Protein AF-A2R6N4-F1 (afdb_monomer_lite)

Sequence (131 aa):
MAYPDFHRIDPELEELDASANHGPVFHDTERSPVYEDHSQGLIYPIVAQDDVAALRRYHANPGARVFWEAYENPSCHPFFVAQANSSCETLQDLLQIYLADYLLTAGTGGHAPHGGFPLLSKYLTAQYFIN

pLDDT: mean 75.4, std 16.71, range [34.19, 93.75]

Organism: Aspergillus niger (strain ATCC MYA-4892 / CBS 513.88 / FGSC A1513) (NCBI:txid425011)

Radius of gyration: 15.6 Å; chains: 1; bounding box: 37×29×39 Å

Secondary structure (DSSP, 8-state):
--SGGGSS--HHHHHHTTTS----SEE-TT--EE---TT-TTHHHHHHTT-HHHHHHHHTSTT--SS-TT-SSGGGSHHHHHHHTT-HHHHHHHHHHHHHHHHHHHHTTS---TTHHHHHHHHHHHGGG--

Structure (mmCIF, N/CA/C/O backbone):
data_AF-A2R6N4-F1
#
_entry.id   AF-A2R6N4-F1
#
loop_
_atom_site.group_PDB
_atom_site.id
_atom_site.type_symbol
_atom_site.label_atom_id
_atom_site.label_alt_id
_atom_site.label_comp_id
_atom_site.label_asym_id
_atom_site.label_entity_id
_atom_site.label_seq_id
_atom_site.pdbx_PDB_ins_code
_atom_site.Cartn_x
_atom_site.Cartn_y
_atom_site.Cartn_z
_atom_site.occupancy
_atom_site.B_iso_or_equiv
_atom_site.auth_seq_id
_atom_site.auth_comp_id
_atom_site.auth_asym_id
_atom_site.auth_atom_id
_atom_site.pdbx_PDB_model_num
ATOM 1 N N . MET A 1 1 ? -16.583 -2.015 7.204 1.00 71.94 1 MET A N 1
ATOM 2 C CA . MET A 1 1 ? -16.107 -1.836 5.819 1.00 71.94 1 MET A CA 1
ATOM 3 C C . MET A 1 1 ? -15.092 -0.701 5.705 1.00 71.94 1 MET A C 1
ATOM 5 O O . MET A 1 1 ? -15.452 0.466 5.844 1.00 71.94 1 MET A O 1
ATOM 9 N N . ALA A 1 2 ? -13.819 -1.059 5.531 1.00 82.75 2 ALA A N 1
ATOM 10 C CA . ALA A 1 2 ? -12.729 -0.124 5.236 1.00 82.75 2 ALA A CA 1
ATOM 11 C C . ALA A 1 2 ? -12.644 0.079 3.716 1.00 82.75 2 ALA A C 1
ATOM 13 O O . ALA A 1 2 ? -12.932 -0.855 2.991 1.00 82.75 2 ALA A O 1
ATOM 14 N N . TYR A 1 3 ? -12.232 1.252 3.229 1.00 88.94 3 TYR A N 1
ATOM 15 C CA . TYR A 1 3 ? -12.123 1.532 1.779 1.00 88.94 3 TYR A CA 1
ATOM 16 C C . TYR A 1 3 ? -13.470 1.442 1.022 1.00 88.94 3 TYR A C 1
ATOM 18 O O . TYR A 1 3 ? -13.578 0.718 0.034 1.00 88.94 3 TYR A O 1
ATOM 26 N N . PRO A 1 4 ? -14.516 2.177 1.453 1.00 87.50 4 PRO A N 1
ATOM 27 C CA . PRO A 1 4 ? -15.870 2.055 0.897 1.00 87.50 4 PRO A CA 1
ATOM 28 C C . PRO A 1 4 ? -15.934 2.232 -0.628 1.00 87.50 4 PRO A C 1
ATOM 30 O O . PRO A 1 4 ? -16.712 1.546 -1.289 1.00 87.50 4 PRO A O 1
ATOM 33 N N . ASP A 1 5 ? -15.086 3.100 -1.179 1.00 88.56 5 ASP A N 1
ATOM 34 C CA . ASP A 1 5 ? -15.039 3.401 -2.612 1.00 88.56 5 ASP A CA 1
ATOM 35 C C . ASP A 1 5 ? -14.380 2.288 -3.448 1.00 88.56 5 ASP A C 1
ATOM 37 O O . ASP A 1 5 ? -14.582 2.222 -4.655 1.00 88.56 5 ASP A O 1
ATOM 41 N N . PHE A 1 6 ? -13.668 1.358 -2.806 1.00 90.69 6 PHE A N 1
ATOM 42 C CA . PHE A 1 6 ? -12.856 0.323 -3.454 1.00 90.69 6 PHE A CA 1
ATOM 43 C C . PHE A 1 6 ? -13.490 -1.071 -3.386 1.00 90.69 6 PHE A C 1
ATOM 45 O O . PHE A 1 6 ? -12.855 -2.074 -3.697 1.00 90.69 6 PHE A O 1
ATOM 52 N N . HIS A 1 7 ? -14.760 -1.176 -2.995 1.00 90.12 7 HIS A N 1
ATOM 53 C CA . HIS A 1 7 ? -15.494 -2.450 -2.996 1.00 90.12 7 HIS A CA 1
ATOM 54 C C . HIS A 1 7 ? -16.255 -2.727 -4.293 1.00 90.12 7 HIS A C 1
ATOM 56 O O . HIS A 1 7 ? -17.051 -3.666 -4.379 1.00 90.12 7 HIS A O 1
ATOM 62 N N . ARG A 1 8 ? -16.021 -1.904 -5.313 1.00 87.44 8 ARG A N 1
ATOM 63 C CA . ARG A 1 8 ? -16.543 -2.072 -6.665 1.00 87.44 8 ARG A CA 1
ATOM 64 C C . ARG A 1 8 ? -15.392 -1.882 -7.640 1.00 87.44 8 ARG A C 1
ATOM 66 O O . ARG A 1 8 ? -14.507 -1.076 -7.381 1.00 87.44 8 ARG A O 1
ATOM 73 N N . ILE A 1 9 ? -15.422 -2.635 -8.734 1.00 85.00 9 ILE A N 1
ATOM 74 C CA . ILE A 1 9 ? -14.479 -2.443 -9.836 1.00 85.00 9 ILE A CA 1
ATOM 75 C C . ILE A 1 9 ? -14.698 -1.035 -10.396 1.00 85.00 9 ILE A C 1
ATOM 77 O O . ILE A 1 9 ? -15.846 -0.606 -10.560 1.00 85.00 9 ILE A O 1
ATOM 81 N N . ASP A 1 10 ? -13.600 -0.330 -10.650 1.00 82.00 10 ASP A N 1
ATOM 82 C CA . ASP A 1 10 ? -13.627 0.954 -11.335 1.00 82.00 10 ASP A CA 1
ATOM 83 C C . ASP A 1 10 ? -14.178 0.760 -12.764 1.00 82.00 10 ASP A C 1
ATOM 85 O O . ASP A 1 10 ? -13.647 -0.069 -13.511 1.00 82.00 10 ASP A O 1
ATOM 89 N N . PRO A 1 11 ? -15.240 1.482 -13.160 1.00 80.38 11 PRO A N 1
ATOM 90 C CA . PRO A 1 11 ? -15.838 1.327 -14.481 1.00 80.38 11 PRO A CA 1
ATOM 91 C C . PRO A 1 11 ? -14.859 1.643 -15.622 1.00 80.38 11 PRO A C 1
ATOM 93 O O . PRO A 1 11 ? -14.962 1.031 -16.680 1.00 80.38 11 PRO A O 1
ATOM 96 N N . GLU A 1 12 ? -13.881 2.532 -15.421 1.00 80.06 12 GLU A N 1
ATOM 97 C CA . GLU A 1 12 ? -12.850 2.807 -16.427 1.00 80.06 12 GLU A CA 1
ATOM 98 C C . GLU A 1 12 ? -11.916 1.605 -16.604 1.00 80.06 12 GLU A C 1
ATOM 100 O O . GLU A 1 12 ? -11.530 1.299 -17.730 1.00 80.06 12 GLU A O 1
ATOM 105 N N . LEU A 1 13 ? -11.607 0.864 -15.531 1.00 73.75 13 LEU A N 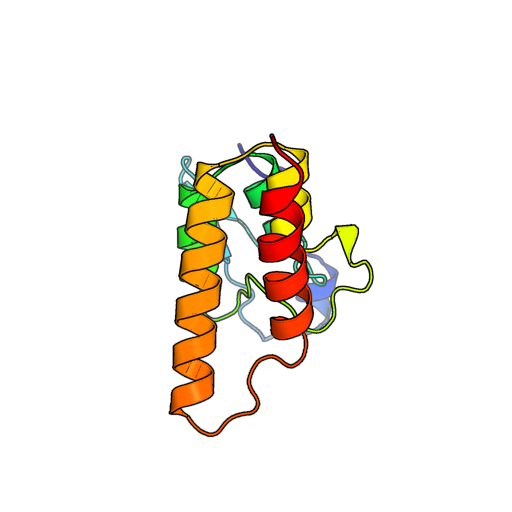1
ATOM 106 C CA . LEU A 1 13 ? -10.876 -0.404 -15.643 1.00 73.75 13 LEU A CA 1
ATOM 107 C C . LEU A 1 13 ? -11.709 -1.471 -16.364 1.00 73.75 13 LEU A C 1
ATOM 109 O O . LEU A 1 13 ? -11.186 -2.158 -17.237 1.00 73.75 13 LEU A O 1
ATOM 113 N N . GLU A 1 14 ? -13.001 -1.576 -16.042 1.00 73.31 14 GLU A N 1
ATOM 114 C CA . GLU A 1 14 ? -13.922 -2.523 -16.687 1.00 73.31 14 GLU A CA 1
ATOM 115 C C . GLU A 1 14 ? -14.071 -2.260 -18.200 1.00 73.31 14 GLU A C 1
ATOM 117 O O . GLU A 1 14 ? -14.169 -3.202 -18.989 1.00 73.31 14 GLU A O 1
ATOM 122 N N . GLU A 1 15 ? -14.039 -0.992 -18.623 1.00 72.19 15 GLU A N 1
ATOM 123 C CA . GLU A 1 15 ? -14.104 -0.590 -20.033 1.00 72.19 15 GLU A CA 1
ATOM 124 C C . GLU A 1 15 ? -12.764 -0.724 -20.776 1.00 72.19 15 GLU A C 1
ATOM 126 O O . GLU A 1 15 ? -12.754 -1.085 -21.958 1.00 72.19 15 GLU A O 1
ATOM 131 N N . LEU A 1 16 ? -11.637 -0.446 -20.108 1.00 68.81 16 LEU A N 1
ATOM 132 C CA . LEU A 1 16 ? -10.299 -0.470 -20.711 1.00 68.81 16 LEU A CA 1
ATOM 133 C C . LEU A 1 16 ? -9.861 -1.876 -21.123 1.00 68.81 16 LEU A C 1
ATOM 135 O O . LEU A 1 16 ? -9.211 -2.029 -22.161 1.00 68.81 16 LEU A O 1
ATOM 139 N N . ASP A 1 17 ? -10.214 -2.896 -20.341 1.00 63.66 17 ASP A N 1
ATOM 140 C CA . ASP A 1 17 ? -9.941 -4.282 -20.702 1.00 63.66 17 ASP A CA 1
ATOM 141 C C . ASP A 1 17 ? -10.989 -5.236 -20.118 1.00 63.66 17 ASP A C 1
ATOM 143 O O . ASP A 1 17 ? -10.733 -6.017 -19.208 1.00 63.66 17 ASP A O 1
ATOM 147 N N . ALA A 1 18 ? -12.177 -5.250 -20.728 1.00 60.50 18 ALA A N 1
ATOM 148 C CA . ALA A 1 18 ? -13.251 -6.190 -20.391 1.00 60.50 18 ALA A CA 1
ATOM 149 C C . ALA A 1 18 ? -12.842 -7.684 -20.476 1.00 60.50 18 ALA A C 1
ATOM 151 O O . ALA A 1 18 ? -13.607 -8.562 -20.070 1.00 60.50 18 ALA A O 1
ATOM 152 N N . SER A 1 19 ? -11.664 -7.995 -21.040 1.00 57.19 19 SER A N 1
ATOM 153 C CA . SER A 1 19 ? -11.084 -9.341 -21.082 1.00 57.19 19 SER A CA 1
ATOM 154 C C . SER A 1 19 ? -10.043 -9.600 -19.987 1.00 57.19 19 SER A C 1
ATOM 156 O O . SER A 1 19 ? -9.795 -10.764 -19.650 1.00 57.19 19 SER A O 1
ATOM 158 N N . ALA A 1 20 ? -9.452 -8.550 -19.407 1.00 62.62 20 ALA A N 1
ATOM 159 C CA . ALA A 1 20 ? -8.567 -8.663 -18.266 1.00 62.62 20 ALA A CA 1
ATOM 160 C C . ALA A 1 20 ? -9.382 -8.986 -17.021 1.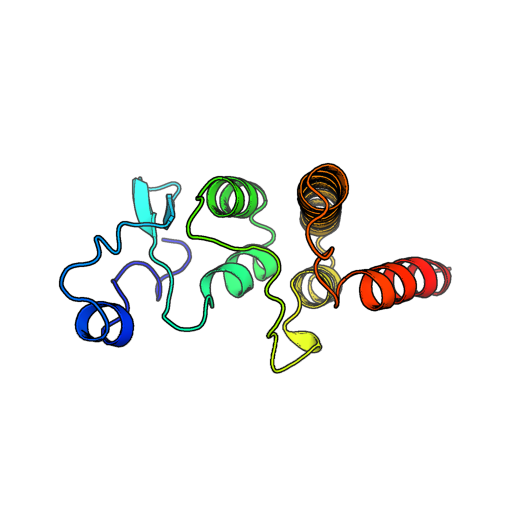00 62.62 20 ALA A C 1
ATOM 162 O O . ALA A 1 20 ? -10.382 -8.364 -16.670 1.00 62.62 20 ALA A O 1
ATOM 163 N N . ASN A 1 21 ? -8.922 -10.007 -16.315 1.00 63.59 21 ASN A N 1
ATOM 164 C CA . ASN A 1 21 ? -9.502 -10.382 -15.046 1.00 63.59 21 ASN A CA 1
ATOM 165 C C . ASN A 1 21 ? -9.045 -9.355 -13.993 1.00 63.59 21 ASN A C 1
ATOM 167 O O . ASN A 1 21 ? -8.023 -9.559 -13.337 1.00 63.59 21 ASN A O 1
ATOM 171 N N . HIS A 1 22 ? -9.782 -8.246 -13.857 1.00 73.44 22 HIS A N 1
ATOM 172 C CA . HIS A 1 22 ? -9.599 -7.209 -12.829 1.00 73.44 22 HIS A CA 1
ATOM 173 C C . HIS A 1 22 ? -10.058 -7.714 -11.453 1.00 73.44 22 HIS A C 1
ATOM 175 O O . HIS A 1 22 ? -10.929 -7.144 -10.796 1.00 73.44 22 HIS A O 1
ATOM 181 N N . GLY A 1 23 ? -9.516 -8.862 -11.041 1.00 83.00 23 GLY A N 1
ATOM 182 C CA . GLY A 1 23 ? -9.804 -9.463 -9.749 1.00 83.00 23 GLY A CA 1
ATOM 183 C C . GLY A 1 23 ? -9.448 -8.519 -8.596 1.00 83.00 23 GLY A C 1
ATOM 184 O O . GLY A 1 23 ? -8.663 -7.584 -8.771 1.00 83.00 23 GLY A O 1
ATOM 185 N N . PRO A 1 24 ? -10.005 -8.760 -7.400 1.00 90.00 24 PRO A N 1
ATOM 186 C CA . PRO A 1 24 ? -9.694 -7.939 -6.241 1.00 90.00 24 PRO A CA 1
ATOM 187 C C . PRO A 1 24 ? -8.198 -7.988 -5.926 1.00 90.00 24 PRO A C 1
ATOM 189 O O . PRO A 1 24 ? -7.560 -9.040 -6.027 1.00 90.00 24 PRO A O 1
ATOM 192 N N . VAL A 1 25 ? -7.655 -6.856 -5.481 1.00 90.69 25 VAL A N 1
ATOM 193 C CA . VAL A 1 25 ? -6.273 -6.758 -5.012 1.00 90.69 25 VAL A CA 1
ATOM 194 C C . VAL A 1 25 ? -6.087 -7.635 -3.777 1.00 90.69 25 VAL A C 1
ATOM 196 O O . VAL A 1 25 ? -5.141 -8.421 -3.696 1.00 90.69 25 VAL A O 1
ATOM 199 N N . PHE A 1 26 ? -7.022 -7.539 -2.832 1.00 93.75 26 PHE A N 1
ATOM 200 C CA . PHE A 1 26 ? -7.102 -8.389 -1.649 1.00 93.75 26 PHE A CA 1
ATOM 201 C C . PHE A 1 26 ? -8.543 -8.448 -1.123 1.00 93.75 26 PHE A C 1
ATOM 203 O O . PHE A 1 26 ? -9.450 -7.831 -1.673 1.00 93.75 26 PHE A O 1
ATOM 210 N N . HIS A 1 27 ? -8.760 -9.218 -0.056 1.00 92.75 27 HIS A N 1
ATOM 211 C CA . HIS A 1 27 ? -10.016 -9.198 0.694 1.00 92.75 27 HIS A CA 1
ATOM 212 C C . HIS A 1 27 ? -9.779 -8.555 2.059 1.00 92.75 27 HIS A C 1
ATOM 214 O O . HIS A 1 27 ? -8.784 -8.880 2.720 1.00 92.75 27 HIS A O 1
ATOM 220 N N . ASP A 1 28 ? -10.672 -7.656 2.468 1.00 88.94 28 ASP A N 1
ATOM 221 C CA . ASP A 1 28 ? -10.587 -6.957 3.750 1.00 88.94 28 ASP A CA 1
ATOM 222 C C . ASP A 1 28 ? -10.822 -7.900 4.953 1.00 88.94 28 ASP A C 1
ATOM 224 O O . ASP A 1 28 ? -10.944 -9.124 4.827 1.00 88.94 28 ASP A O 1
ATOM 228 N N . THR A 1 29 ? -10.874 -7.333 6.159 1.00 86.00 29 THR A N 1
ATOM 229 C CA . THR A 1 29 ? -11.108 -8.088 7.402 1.00 86.00 29 THR A CA 1
ATOM 230 C C . THR A 1 29 ? -12.479 -8.768 7.457 1.00 86.00 29 THR A C 1
ATOM 232 O O . THR A 1 29 ? -12.618 -9.804 8.110 1.00 86.00 29 THR A O 1
ATOM 235 N N . GLU A 1 30 ? -13.469 -8.238 6.740 1.00 88.00 30 GLU A N 1
ATOM 236 C CA . GLU A 1 30 ? -14.816 -8.796 6.592 1.00 88.00 30 GLU A CA 1
ATOM 237 C C . GLU A 1 30 ? -14.890 -9.826 5.447 1.00 88.00 30 GLU A C 1
ATOM 239 O O . GLU A 1 30 ? -15.943 -10.419 5.213 1.00 88.00 30 GLU A O 1
ATOM 244 N N . ARG A 1 31 ? -13.756 -10.113 4.785 1.00 87.12 31 ARG A N 1
ATOM 245 C CA . ARG A 1 31 ? -13.635 -10.941 3.574 1.00 87.12 31 ARG A CA 1
ATOM 246 C C . ARG A 1 31 ? -14.336 -10.338 2.356 1.00 87.12 31 ARG A C 1
ATOM 248 O O . ARG A 1 31 ? -14.622 -11.065 1.404 1.00 87.12 31 ARG A O 1
ATOM 255 N N . SER A 1 32 ? -14.592 -9.037 2.367 1.00 90.12 32 SER A N 1
ATOM 256 C CA . SER A 1 32 ? -15.128 -8.314 1.219 1.00 90.12 32 SER A CA 1
ATOM 257 C C . SER A 1 32 ? -14.008 -8.042 0.211 1.00 90.12 32 SER A C 1
ATOM 259 O O . SER A 1 32 ? -12.899 -7.689 0.623 1.00 90.12 32 SER A O 1
ATOM 261 N N . PRO A 1 33 ? -14.249 -8.212 -1.100 1.00 92.19 33 PRO A N 1
ATOM 262 C CA . PRO A 1 33 ? -13.245 -7.933 -2.121 1.00 92.19 33 PRO A CA 1
ATOM 263 C C . PRO A 1 33 ? -12.929 -6.435 -2.170 1.00 92.19 33 PRO A C 1
ATOM 265 O O . PRO A 1 33 ? -13.847 -5.615 -2.142 1.00 92.19 33 PRO A O 1
ATOM 268 N N . VAL A 1 34 ? -11.644 -6.093 -2.249 1.00 93.44 34 VAL A N 1
ATOM 269 C CA . VAL A 1 34 ? -11.142 -4.724 -2.417 1.00 93.44 34 VAL A CA 1
ATOM 270 C C . VAL A 1 34 ? -10.407 -4.650 -3.750 1.00 93.44 34 VAL A C 1
ATOM 272 O O . VAL A 1 34 ? -9.502 -5.447 -4.005 1.00 93.44 34 VAL A O 1
ATOM 275 N N . TYR A 1 35 ? -10.817 -3.725 -4.603 1.00 91.88 35 TYR A N 1
ATOM 276 C CA . TYR A 1 35 ? -10.321 -3.523 -5.958 1.00 91.88 35 TYR A CA 1
ATOM 277 C C . TYR A 1 35 ? -9.422 -2.298 -6.030 1.00 91.88 35 TYR A C 1
ATOM 279 O O . TYR A 1 35 ? -9.462 -1.433 -5.162 1.00 91.88 35 TYR A O 1
ATOM 287 N N . GLU A 1 36 ? -8.615 -2.250 -7.080 1.00 89.44 36 GLU A N 1
ATOM 288 C CA . GLU A 1 36 ? -7.849 -1.063 -7.428 1.00 89.44 36 GLU A CA 1
ATOM 289 C C . GLU A 1 36 ? -8.684 -0.136 -8.316 1.00 89.44 36 GLU A C 1
ATOM 291 O O . GLU A 1 36 ? -9.598 -0.605 -9.000 1.00 89.44 36 GLU A O 1
ATOM 296 N N . ASP A 1 37 ? -8.347 1.151 -8.326 1.00 85.88 37 ASP A N 1
ATOM 297 C CA . ASP A 1 37 ? -8.854 2.097 -9.321 1.00 85.88 37 ASP A CA 1
ATOM 298 C C . ASP A 1 37 ? -7.881 2.266 -10.505 1.00 85.88 37 ASP A C 1
ATOM 300 O O . ASP A 1 37 ? -6.736 1.806 -10.486 1.00 85.88 37 ASP A O 1
ATOM 304 N N . HIS A 1 38 ? -8.317 2.914 -11.584 1.00 80.06 38 HIS A N 1
ATOM 305 C CA . HIS A 1 38 ? -7.469 3.096 -12.773 1.00 80.06 38 HIS A CA 1
ATOM 306 C C . HIS A 1 38 ? -6.193 3.930 -12.510 1.00 80.06 38 HIS A C 1
ATOM 308 O O . HIS A 1 38 ? -5.253 3.894 -13.307 1.00 80.06 38 HIS A O 1
ATOM 314 N N . SER A 1 39 ? -6.147 4.659 -11.393 1.00 77.31 39 SER A N 1
ATOM 315 C CA . SER A 1 39 ? -5.072 5.556 -10.964 1.00 77.31 39 SER A CA 1
ATOM 316 C C . SER A 1 39 ? -4.217 4.984 -9.816 1.00 77.31 39 SER A C 1
ATOM 318 O O . SER A 1 39 ? -3.381 5.701 -9.261 1.00 77.31 39 SER A O 1
ATOM 320 N N . GLN A 1 40 ? -4.377 3.701 -9.465 1.00 79.94 40 GLN A N 1
ATOM 321 C CA . GLN A 1 40 ? -3.783 3.062 -8.277 1.00 79.94 40 GLN A CA 1
ATOM 322 C C . GLN A 1 40 ? -3.996 3.841 -6.967 1.00 79.94 40 GLN A C 1
ATOM 324 O O . GLN A 1 40 ? -3.082 4.022 -6.155 1.00 79.94 40 GLN A O 1
ATOM 329 N N . GLY A 1 41 ? -5.205 4.355 -6.767 1.00 86.06 41 GLY A N 1
ATOM 330 C CA . GLY A 1 41 ? -5.583 5.181 -5.634 1.00 86.06 41 GLY A CA 1
ATOM 331 C C . GLY A 1 41 ? -5.812 4.420 -4.324 1.00 86.06 41 GLY A C 1
ATOM 332 O O . GLY A 1 41 ? -5.898 5.052 -3.269 1.00 86.06 41 GLY A O 1
ATOM 333 N N . LEU A 1 42 ? -5.859 3.085 -4.317 1.00 90.56 42 LEU A N 1
ATOM 334 C CA . LEU A 1 42 ? -6.111 2.313 -3.094 1.00 90.56 42 LEU A CA 1
ATOM 335 C C . LEU A 1 42 ? -4.978 2.430 -2.058 1.00 90.56 42 LEU A C 1
ATOM 337 O O . LEU A 1 42 ? -5.220 2.367 -0.848 1.00 90.56 42 LEU A O 1
ATOM 341 N N . ILE A 1 43 ? -3.734 2.645 -2.496 1.00 90.69 43 ILE A N 1
ATOM 342 C CA . ILE A 1 43 ? -2.583 2.760 -1.587 1.00 90.69 43 ILE A CA 1
ATOM 343 C C . ILE A 1 43 ? -2.703 3.959 -0.629 1.00 90.69 43 ILE A C 1
ATOM 345 O O . ILE A 1 43 ? -2.251 3.888 0.515 1.00 90.69 43 ILE A O 1
ATOM 349 N N . TYR A 1 44 ? -3.358 5.045 -1.052 1.00 87.81 44 TYR A N 1
ATOM 350 C CA . TYR A 1 44 ? -3.516 6.258 -0.245 1.00 87.81 44 TYR A CA 1
ATOM 351 C C . TYR A 1 44 ? -4.311 6.032 1.038 1.00 87.81 44 TYR A C 1
ATOM 353 O O . TYR A 1 44 ? -3.769 6.293 2.116 1.00 87.81 44 TYR A O 1
ATOM 361 N N . PRO A 1 45 ? -5.573 5.563 0.982 1.00 90.06 45 PRO A N 1
ATOM 362 C CA . PRO A 1 45 ? -6.346 5.334 2.187 1.00 90.06 45 PRO A CA 1
ATOM 363 C C . PRO A 1 45 ? -5.769 4.203 3.044 1.00 90.06 45 PRO A C 1
ATOM 365 O O . PRO A 1 45 ? -5.966 4.254 4.254 1.00 90.06 45 PRO A O 1
ATOM 368 N N . ILE A 1 46 ? -5.054 3.219 2.474 1.00 92.19 46 ILE A N 1
ATOM 369 C CA . ILE A 1 46 ? -4.335 2.190 3.252 1.00 92.19 46 ILE A CA 1
ATOM 370 C C . ILE A 1 46 ? -3.289 2.850 4.152 1.00 92.19 46 ILE A C 1
ATOM 372 O O . ILE A 1 46 ? -3.292 2.647 5.366 1.00 92.19 46 ILE A O 1
ATOM 376 N N . VAL A 1 47 ? -2.428 3.680 3.561 1.00 91.06 47 VAL A N 1
ATOM 377 C CA . VAL A 1 47 ? -1.340 4.359 4.273 1.00 91.06 47 VAL A CA 1
ATOM 378 C C . VAL A 1 47 ? -1.877 5.412 5.244 1.00 91.06 47 VAL A C 1
ATOM 380 O O . VAL A 1 47 ? -1.381 5.524 6.361 1.00 91.06 47 VAL A O 1
ATOM 383 N N . ALA A 1 48 ? -2.904 6.170 4.852 1.00 87.81 48 ALA A N 1
ATOM 384 C CA . ALA A 1 48 ? -3.502 7.201 5.699 1.00 87.81 48 ALA A CA 1
ATOM 385 C C . ALA A 1 48 ? -4.213 6.633 6.941 1.00 87.81 48 ALA A C 1
ATOM 387 O O . ALA A 1 48 ? -4.328 7.331 7.945 1.00 87.81 48 ALA A O 1
ATOM 388 N N . GLN A 1 49 ? -4.685 5.384 6.882 1.00 90.44 49 GLN A N 1
ATOM 389 C CA . GLN A 1 49 ? -5.313 4.690 8.012 1.00 90.44 49 GLN A CA 1
ATOM 390 C C . GLN A 1 49 ? -4.316 3.915 8.888 1.00 90.44 49 GLN A C 1
ATOM 392 O O . GLN A 1 49 ? -4.746 3.284 9.850 1.00 90.44 49 GLN A O 1
ATOM 397 N N . ASP A 1 50 ? -3.015 3.949 8.570 1.00 90.69 50 ASP A N 1
ATOM 398 C CA . ASP A 1 50 ? -1.978 3.137 9.228 1.00 90.69 50 ASP A CA 1
ATOM 399 C C . ASP A 1 50 ? -2.288 1.623 9.187 1.00 90.69 50 ASP A C 1
ATOM 401 O O . ASP A 1 50 ? -1.936 0.867 10.094 1.00 90.69 50 ASP A O 1
ATOM 405 N N . ASP A 1 51 ? -2.981 1.149 8.140 1.00 92.12 51 ASP A N 1
ATOM 406 C CA . ASP A 1 51 ? -3.342 -0.267 8.015 1.00 92.12 51 ASP A CA 1
ATOM 407 C C . ASP A 1 51 ? -2.184 -1.071 7.411 1.00 92.12 51 ASP A C 1
ATOM 409 O O . ASP A 1 51 ? -2.155 -1.430 6.229 1.00 92.12 51 ASP A O 1
ATOM 413 N N . VAL A 1 52 ? -1.209 -1.386 8.264 1.00 91.31 52 VAL A N 1
ATOM 414 C CA . VAL A 1 52 ? -0.025 -2.183 7.911 1.00 91.31 52 VAL A CA 1
ATOM 415 C C . VAL A 1 52 ? -0.410 -3.568 7.374 1.00 91.31 52 VAL A C 1
ATOM 417 O O . VAL A 1 52 ? 0.260 -4.129 6.502 1.00 91.31 52 VAL A O 1
ATOM 420 N N . ALA A 1 53 ? -1.506 -4.147 7.868 1.00 92.00 53 ALA A N 1
ATOM 421 C CA . ALA A 1 53 ? -1.941 -5.464 7.433 1.00 92.00 53 ALA A CA 1
ATOM 422 C C . ALA A 1 53 ? -2.498 -5.418 6.000 1.00 92.00 53 ALA A C 1
ATOM 424 O O . ALA A 1 53 ? -2.229 -6.329 5.211 1.00 92.00 53 ALA A O 1
ATOM 425 N N . ALA A 1 54 ? -3.266 -4.385 5.651 1.00 93.00 54 ALA A N 1
ATOM 426 C CA . ALA A 1 54 ? -3.706 -4.136 4.283 1.00 93.00 54 ALA A CA 1
ATOM 427 C C . ALA A 1 54 ? -2.523 -3.785 3.372 1.00 93.00 54 ALA A C 1
ATOM 429 O O . ALA A 1 54 ? -2.422 -4.363 2.292 1.00 93.00 54 ALA A O 1
ATOM 430 N N . LEU A 1 55 ? -1.570 -2.963 3.831 1.00 93.25 55 LEU A N 1
ATOM 431 C CA . LEU A 1 55 ? -0.363 -2.607 3.073 1.00 93.25 55 LEU A CA 1
ATOM 432 C C . LEU A 1 55 ? 0.440 -3.839 2.635 1.00 93.25 55 LEU A C 1
ATOM 434 O O . LEU A 1 55 ? 0.833 -3.953 1.474 1.00 93.25 55 LEU A O 1
ATOM 438 N N . ARG A 1 56 ? 0.639 -4.806 3.536 1.00 91.56 56 ARG A N 1
ATOM 439 C CA . ARG A 1 56 ? 1.336 -6.062 3.211 1.00 91.56 56 ARG A CA 1
ATOM 440 C C . ARG A 1 56 ? 0.567 -6.927 2.215 1.00 91.56 56 ARG A C 1
ATOM 442 O O . ARG A 1 56 ? 1.173 -7.523 1.330 1.00 91.56 56 ARG A O 1
ATOM 449 N N . ARG A 1 57 ? -0.762 -7.017 2.352 1.00 93.25 57 ARG A N 1
ATOM 450 C CA . ARG A 1 57 ? -1.609 -7.767 1.403 1.00 93.25 57 ARG A CA 1
ATOM 451 C C . ARG A 1 57 ? -1.604 -7.120 0.024 1.00 93.25 57 ARG A C 1
ATOM 453 O O . ARG A 1 57 ? -1.539 -7.832 -0.970 1.00 93.25 57 ARG A O 1
ATOM 460 N N . TYR A 1 58 ? -1.638 -5.794 -0.005 1.00 92.75 58 TYR A N 1
ATOM 461 C CA . TYR A 1 58 ? -1.538 -4.994 -1.210 1.00 92.75 58 TYR A CA 1
ATOM 462 C C . TYR A 1 58 ? -0.200 -5.238 -1.921 1.00 92.75 58 TYR A C 1
ATOM 464 O O . TYR A 1 58 ? -0.199 -5.618 -3.085 1.00 92.75 58 TYR A O 1
ATOM 472 N N . HIS A 1 59 ? 0.934 -5.149 -1.213 1.00 90.56 59 HIS A N 1
ATOM 473 C CA . HIS A 1 59 ? 2.263 -5.431 -1.785 1.00 90.56 59 HIS A CA 1
ATOM 474 C C . HIS A 1 59 ? 2.427 -6.874 -2.285 1.00 90.56 59 HIS A C 1
ATOM 476 O O . HIS A 1 59 ? 3.122 -7.113 -3.267 1.00 90.56 59 HIS A O 1
ATOM 482 N N . ALA A 1 60 ? 1.765 -7.842 -1.646 1.00 90.00 60 ALA A N 1
ATOM 483 C CA . ALA A 1 60 ? 1.800 -9.236 -2.083 1.00 90.00 60 ALA A CA 1
ATOM 484 C C . ALA A 1 60 ? 1.066 -9.485 -3.416 1.00 90.00 60 ALA A C 1
ATOM 486 O O . ALA A 1 60 ? 1.249 -10.548 -4.018 1.00 90.00 60 ALA A O 1
ATOM 487 N N . ASN A 1 61 ? 0.229 -8.550 -3.880 1.00 87.81 61 ASN A N 1
ATOM 488 C CA . ASN A 1 61 ? -0.445 -8.669 -5.164 1.00 87.81 61 ASN A CA 1
ATOM 489 C C . ASN A 1 61 ? 0.493 -8.220 -6.305 1.00 87.81 61 ASN A C 1
ATOM 491 O O . ASN A 1 61 ? 0.915 -7.068 -6.325 1.00 87.81 61 ASN A O 1
ATOM 495 N N . PRO A 1 62 ? 0.787 -9.077 -7.300 1.00 81.62 62 PRO A N 1
ATOM 496 C CA . PRO A 1 62 ? 1.728 -8.750 -8.376 1.00 81.62 62 PRO A CA 1
ATOM 497 C C . PRO A 1 62 ? 1.234 -7.661 -9.344 1.00 81.62 62 PRO A C 1
ATOM 499 O O . PRO A 1 62 ? 2.038 -7.100 -10.087 1.00 81.62 62 PRO A O 1
ATOM 502 N N . GLY A 1 63 ? -0.074 -7.389 -9.378 1.00 79.25 63 GLY A N 1
ATOM 503 C CA . GLY A 1 63 ? -0.669 -6.304 -10.162 1.00 79.25 63 GLY A CA 1
ATOM 504 C C . GLY A 1 63 ? -0.660 -4.956 -9.440 1.00 79.25 63 GLY A C 1
ATOM 505 O O . GLY A 1 63 ? -0.810 -3.921 -10.084 1.00 79.25 63 GLY A O 1
ATOM 506 N N . ALA A 1 64 ? -0.446 -4.962 -8.124 1.00 83.81 64 ALA A N 1
ATOM 507 C CA . ALA A 1 64 ? -0.382 -3.764 -7.309 1.00 83.81 64 ALA A CA 1
ATOM 508 C C . ALA A 1 64 ? 1.064 -3.283 -7.167 1.00 83.81 64 ALA A C 1
ATOM 510 O O . ALA A 1 64 ? 2.012 -4.068 -7.109 1.00 83.81 64 ALA A O 1
ATOM 511 N N . ARG A 1 65 ? 1.248 -1.965 -7.098 1.00 82.94 65 ARG A N 1
ATOM 512 C CA . ARG A 1 65 ? 2.555 -1.355 -6.848 1.00 82.94 65 ARG A CA 1
ATOM 513 C C . ARG A 1 65 ? 2.428 -0.368 -5.707 1.00 82.94 65 ARG A C 1
ATOM 515 O O . ARG A 1 65 ? 1.588 0.522 -5.740 1.00 82.94 65 ARG A O 1
ATOM 522 N N . VAL A 1 66 ? 3.269 -0.534 -4.689 1.00 84.19 66 VAL A N 1
ATOM 523 C CA . VAL A 1 66 ? 3.343 0.417 -3.568 1.00 84.19 66 VAL A CA 1
ATOM 524 C C . VAL A 1 66 ? 4.054 1.691 -4.008 1.00 84.19 66 VAL A C 1
ATOM 526 O O . VAL A 1 66 ? 3.678 2.785 -3.607 1.00 84.19 66 VAL A O 1
ATOM 529 N N . PHE A 1 67 ? 5.070 1.575 -4.863 1.00 81.19 67 PHE A N 1
ATOM 530 C CA . PHE A 1 67 ? 5.790 2.716 -5.414 1.00 81.19 67 PHE A CA 1
ATOM 531 C C . PHE A 1 67 ? 5.587 2.778 -6.924 1.00 81.19 67 PHE A C 1
ATOM 533 O O . PHE A 1 67 ? 6.036 1.894 -7.656 1.00 81.19 67 PHE A O 1
ATOM 540 N N . TRP A 1 68 ? 4.927 3.837 -7.389 1.00 71.19 68 TRP A N 1
ATOM 541 C CA . TRP A 1 68 ? 4.776 4.129 -8.807 1.00 71.19 68 TRP A CA 1
ATOM 542 C C . TRP A 1 68 ? 5.766 5.219 -9.240 1.00 71.19 68 TRP A C 1
ATOM 544 O O . TRP A 1 68 ? 5.944 6.231 -8.571 1.00 71.19 68 TRP A O 1
ATOM 554 N N . GLU A 1 69 ? 6.427 5.027 -10.380 1.00 60.28 69 GLU A N 1
ATOM 555 C CA . GLU A 1 69 ? 7.312 6.017 -11.010 1.00 60.28 69 GLU A CA 1
ATOM 556 C C . GLU A 1 69 ? 6.597 7.316 -11.433 1.00 60.28 69 GLU A C 1
ATOM 55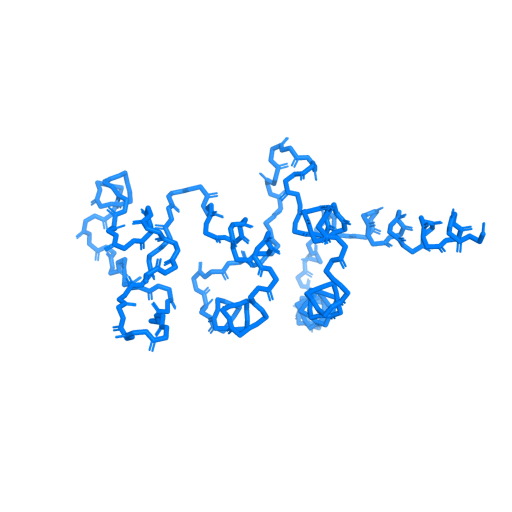8 O O . GLU A 1 69 ? 7.253 8.343 -11.586 1.00 60.28 69 GLU A O 1
ATOM 563 N N . ALA A 1 70 ? 5.270 7.290 -11.602 1.00 57.28 70 ALA A N 1
ATOM 564 C CA . ALA A 1 70 ? 4.480 8.384 -12.169 1.00 57.28 70 ALA A CA 1
ATOM 565 C C . ALA A 1 70 ? 3.569 9.076 -11.144 1.00 57.28 70 ALA A C 1
ATOM 567 O O . ALA A 1 70 ? 2.472 9.505 -11.491 1.00 57.28 70 ALA A O 1
ATOM 568 N N . TYR A 1 71 ? 3.997 9.204 -9.883 1.00 60.75 71 TYR A N 1
ATOM 569 C CA . TYR A 1 71 ? 3.279 10.074 -8.951 1.00 60.75 71 TYR A CA 1
ATOM 570 C C . TYR A 1 71 ? 3.275 11.507 -9.500 1.00 60.75 71 TYR A C 1
ATOM 572 O O . TYR A 1 71 ? 4.280 12.214 -9.405 1.00 60.75 71 TYR A O 1
ATOM 580 N N . GLU A 1 72 ? 2.146 11.938 -10.071 1.00 59.19 72 GLU A N 1
ATOM 581 C CA . GLU A 1 72 ? 1.991 13.288 -10.631 1.00 59.19 72 GLU A CA 1
ATOM 582 C C . GLU A 1 72 ? 2.260 14.366 -9.574 1.00 59.19 72 GLU A C 1
ATOM 584 O O . GLU A 1 72 ? 2.812 15.427 -9.867 1.00 59.19 72 GLU A O 1
ATOM 589 N N . ASN A 1 73 ? 1.919 14.068 -8.319 1.00 68.00 73 ASN A N 1
ATOM 590 C CA . ASN A 1 73 ? 2.157 14.931 -7.179 1.00 68.00 73 ASN A CA 1
ATOM 591 C C . ASN A 1 73 ? 3.088 14.245 -6.160 1.00 68.00 73 ASN A C 1
ATOM 593 O O . ASN A 1 73 ? 2.720 13.224 -5.582 1.00 68.00 73 ASN A O 1
ATOM 597 N N . PRO A 1 74 ? 4.262 14.816 -5.840 1.00 68.00 74 PRO A N 1
ATOM 598 C CA . PRO A 1 74 ? 5.138 14.272 -4.810 1.00 68.00 74 PRO A CA 1
ATOM 599 C C . PRO A 1 74 ? 4.474 14.134 -3.437 1.00 68.00 74 PRO A C 1
ATOM 601 O O . PRO A 1 74 ? 4.813 13.201 -2.723 1.00 68.00 74 PRO A O 1
ATOM 604 N N . SER A 1 75 ? 3.515 14.992 -3.054 1.00 69.62 75 SER A N 1
ATOM 605 C CA . SER A 1 75 ? 2.819 14.865 -1.757 1.00 69.62 75 SER A CA 1
ATOM 606 C C . SER A 1 75 ? 1.955 13.608 -1.655 1.00 69.62 75 SER A C 1
ATOM 608 O O . SER A 1 75 ? 1.544 13.223 -0.566 1.00 69.62 75 SER A O 1
ATOM 610 N N . CYS A 1 76 ? 1.685 12.985 -2.796 1.00 73.50 76 CYS A N 1
ATOM 611 C CA . CYS A 1 76 ? 0.960 11.740 -2.921 1.00 73.50 76 CYS A CA 1
ATOM 612 C C . CYS A 1 76 ? 1.889 10.509 -2.783 1.00 73.50 76 CYS A C 1
ATOM 614 O O . CYS A 1 76 ? 1.445 9.368 -2.777 1.00 73.50 76 CYS A O 1
ATOM 616 N N . HIS A 1 77 ? 3.196 10.696 -2.591 1.00 82.38 77 HIS A N 1
ATOM 617 C CA . HIS A 1 77 ? 4.064 9.555 -2.320 1.00 82.38 77 HIS A CA 1
ATOM 618 C C . HIS A 1 77 ? 3.689 8.891 -0.974 1.00 82.38 77 HIS A C 1
ATOM 620 O O . HIS A 1 77 ? 3.533 9.610 0.020 1.00 82.38 77 HIS A O 1
ATOM 626 N N . PRO A 1 78 ? 3.651 7.546 -0.876 1.00 86.88 78 PRO A N 1
ATOM 627 C CA . PRO A 1 78 ? 3.288 6.832 0.352 1.00 86.88 78 PRO A CA 1
ATOM 628 C C . PRO A 1 78 ? 4.069 7.280 1.591 1.00 86.88 78 PRO A C 1
ATOM 630 O O . PRO A 1 78 ? 3.499 7.455 2.663 1.00 86.88 78 PRO A O 1
ATOM 633 N N . PHE A 1 79 ? 5.369 7.555 1.449 1.00 85.69 79 PHE A N 1
ATOM 634 C CA . PHE A 1 79 ? 6.167 8.091 2.555 1.00 85.69 79 PHE A CA 1
ATOM 635 C C . PHE A 1 79 ? 5.678 9.462 3.061 1.00 85.69 79 PHE A C 1
ATOM 637 O O . PHE A 1 79 ? 5.774 9.720 4.259 1.00 85.69 79 PHE A O 1
ATOM 644 N N . PHE A 1 80 ? 5.161 10.352 2.200 1.00 83.88 80 PHE A N 1
ATOM 645 C CA . PHE A 1 80 ? 4.701 11.685 2.628 1.00 83.88 80 PHE 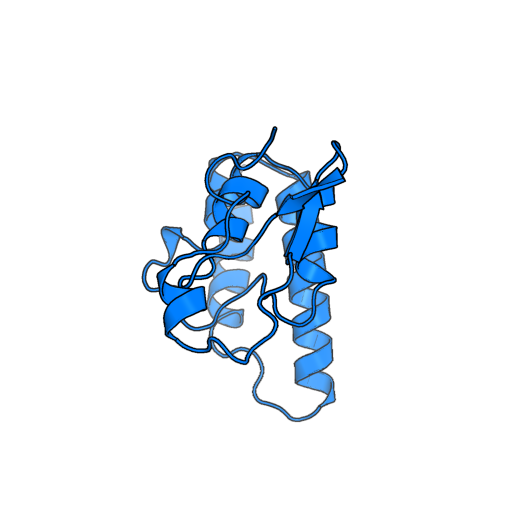A CA 1
ATOM 646 C C . PHE A 1 80 ? 3.369 11.555 3.344 1.00 83.88 80 PHE A C 1
ATOM 648 O O . PHE A 1 80 ? 3.175 12.178 4.384 1.00 83.88 80 PHE A O 1
ATOM 655 N N . VAL A 1 81 ? 2.495 10.684 2.838 1.00 85.31 81 VAL A N 1
ATOM 656 C CA . VAL A 1 81 ? 1.215 10.367 3.474 1.00 85.31 81 VAL A CA 1
ATOM 657 C C . VAL A 1 81 ? 1.440 9.742 4.854 1.00 85.31 81 VAL A C 1
ATOM 659 O O . VAL A 1 81 ? 0.854 10.201 5.832 1.00 85.31 81 VAL A O 1
ATOM 662 N N . ALA A 1 82 ? 2.332 8.756 4.971 1.00 87.12 82 ALA A N 1
ATOM 663 C CA . ALA A 1 82 ? 2.642 8.117 6.251 1.00 87.12 82 ALA A CA 1
ATOM 664 C C . ALA A 1 82 ? 3.283 9.098 7.250 1.00 87.12 82 ALA A C 1
ATOM 666 O O . ALA A 1 82 ? 2.935 9.109 8.430 1.00 87.12 82 ALA A O 1
ATOM 667 N N . GLN A 1 83 ? 4.179 9.971 6.773 1.00 84.19 83 GLN A N 1
ATOM 668 C CA . GLN A 1 83 ? 4.791 11.012 7.599 1.00 84.19 83 GLN A CA 1
ATOM 669 C C . GLN A 1 83 ? 3.760 12.033 8.094 1.00 84.19 83 GLN A C 1
ATOM 671 O O . GLN A 1 83 ? 3.773 12.380 9.273 1.00 84.19 83 GLN A O 1
ATOM 676 N N . ALA A 1 84 ? 2.860 12.497 7.224 1.00 83.56 84 ALA A N 1
ATOM 677 C CA . ALA A 1 84 ? 1.815 13.453 7.586 1.00 83.56 84 ALA A CA 1
ATOM 678 C C . ALA A 1 84 ? 0.866 12.898 8.661 1.00 83.56 84 ALA A C 1
ATOM 680 O O . ALA A 1 84 ? 0.416 13.648 9.524 1.00 83.56 84 ALA A O 1
ATOM 681 N N . ASN A 1 85 ? 0.621 11.585 8.649 1.00 82.12 85 ASN A N 1
ATOM 682 C CA . ASN A 1 85 ? -0.208 10.900 9.642 1.00 82.12 85 ASN A CA 1
ATOM 683 C C . ASN A 1 85 ? 0.575 10.419 10.879 1.00 82.12 85 ASN A C 1
ATOM 685 O O . ASN A 1 85 ? -0.014 9.851 11.792 1.00 82.12 85 ASN A O 1
ATOM 689 N N . SER A 1 86 ? 1.886 10.695 10.959 1.00 81.81 86 SER A N 1
ATOM 690 C CA . SER A 1 86 ? 2.765 10.269 12.065 1.00 81.81 86 SER A CA 1
ATOM 691 C C . SER A 1 86 ? 2.762 8.749 12.315 1.00 81.81 86 SER A C 1
ATOM 693 O O . SER A 1 86 ? 2.971 8.287 13.437 1.00 81.81 86 SER A O 1
ATOM 695 N N . SER A 1 87 ? 2.556 7.969 11.254 1.00 80.69 87 SER A N 1
ATOM 696 C CA . SER A 1 87 ? 2.414 6.513 11.291 1.00 80.69 87 SER A CA 1
ATOM 697 C C . SER A 1 87 ? 3.777 5.817 11.256 1.00 80.69 87 SER A C 1
ATOM 699 O O . SER A 1 87 ? 4.277 5.439 10.194 1.00 80.69 87 SER A O 1
ATOM 701 N N . CYS A 1 88 ? 4.415 5.672 12.420 1.00 80.81 88 CYS A N 1
ATOM 702 C CA . CYS A 1 88 ? 5.748 5.065 12.533 1.00 80.81 88 CYS A CA 1
ATOM 703 C C . CYS A 1 88 ? 5.805 3.618 12.014 1.00 80.81 88 CYS A C 1
ATOM 705 O O . CYS A 1 88 ? 6.785 3.253 11.366 1.00 80.81 88 CYS A O 1
ATOM 707 N N . GLU A 1 89 ? 4.776 2.807 12.276 1.00 86.94 89 GLU A N 1
ATOM 708 C CA . GLU A 1 89 ? 4.738 1.407 11.831 1.00 86.94 89 GLU A CA 1
ATOM 709 C C . GLU A 1 89 ? 4.606 1.320 10.308 1.00 86.94 89 GLU A C 1
ATOM 711 O O . GLU A 1 89 ? 5.437 0.684 9.657 1.00 86.94 89 GLU A O 1
ATOM 716 N N . THR A 1 90 ? 3.654 2.048 9.715 1.00 88.56 90 THR A N 1
ATOM 717 C CA . THR A 1 90 ? 3.537 2.134 8.252 1.00 88.56 90 THR A CA 1
ATOM 718 C C . THR A 1 90 ? 4.804 2.680 7.594 1.00 88.56 90 THR A C 1
ATOM 720 O O . THR A 1 90 ? 5.231 2.148 6.572 1.00 88.56 90 THR A O 1
ATOM 723 N N . LEU A 1 91 ? 5.472 3.687 8.172 1.00 88.06 91 LEU A N 1
ATOM 724 C CA . LEU A 1 91 ? 6.760 4.173 7.657 1.00 88.06 91 LEU A CA 1
ATOM 725 C C . LEU A 1 91 ? 7.834 3.077 7.653 1.00 88.06 91 LEU A C 1
ATOM 727 O O . LEU A 1 91 ? 8.581 2.950 6.680 1.00 88.06 91 LEU A O 1
ATOM 731 N N . GLN A 1 92 ? 7.913 2.284 8.722 1.00 88.12 92 GLN A N 1
ATOM 732 C CA . GLN A 1 92 ? 8.869 1.185 8.822 1.00 88.12 92 GLN A CA 1
ATOM 733 C C . GLN A 1 92 ? 8.588 0.095 7.780 1.00 88.12 92 GLN A C 1
ATOM 735 O O . GLN A 1 92 ? 9.524 -0.382 7.134 1.00 88.12 92 GLN A O 1
ATOM 740 N N . ASP A 1 93 ? 7.326 -0.277 7.582 1.00 90.75 93 ASP A N 1
ATOM 741 C CA . ASP A 1 93 ? 6.924 -1.256 6.571 1.00 90.75 93 ASP A CA 1
ATOM 742 C C . ASP A 1 93 ? 7.167 -0.741 5.143 1.00 90.75 93 ASP A C 1
ATOM 744 O O . ASP A 1 93 ? 7.737 -1.458 4.320 1.00 90.75 93 ASP A O 1
ATOM 748 N N . LEU A 1 94 ? 6.852 0.527 4.855 1.00 90.00 94 LEU A N 1
ATOM 749 C CA . LEU A 1 94 ? 7.152 1.153 3.562 1.00 90.00 94 LEU A CA 1
ATOM 750 C C . LEU A 1 94 ? 8.657 1.149 3.256 1.00 90.00 94 LEU A C 1
ATOM 752 O O . LEU A 1 94 ? 9.052 0.898 2.118 1.00 90.00 94 LEU A O 1
ATOM 756 N N . LEU A 1 95 ? 9.512 1.390 4.258 1.00 87.31 95 LEU A N 1
ATOM 757 C CA . LEU A 1 95 ? 10.966 1.296 4.092 1.00 87.31 95 LEU A CA 1
ATOM 758 C C . LEU A 1 95 ? 11.408 -0.135 3.768 1.00 87.31 95 LEU A C 1
ATOM 760 O O . LEU A 1 95 ? 12.260 -0.325 2.901 1.00 87.31 95 LEU A O 1
ATOM 764 N N . GLN A 1 96 ? 10.835 -1.140 4.434 1.00 88.50 96 GLN A N 1
ATOM 765 C CA . GLN A 1 96 ? 11.148 -2.545 4.160 1.00 88.50 96 GLN A CA 1
ATOM 766 C C . GLN A 1 96 ? 10.729 -2.954 2.747 1.00 88.50 96 GLN A C 1
ATOM 768 O O . GLN A 1 96 ? 11.525 -3.568 2.037 1.00 88.50 96 GLN A O 1
ATOM 773 N N . ILE A 1 97 ? 9.524 -2.563 2.325 1.00 88.44 97 ILE A N 1
ATOM 774 C CA . ILE A 1 97 ? 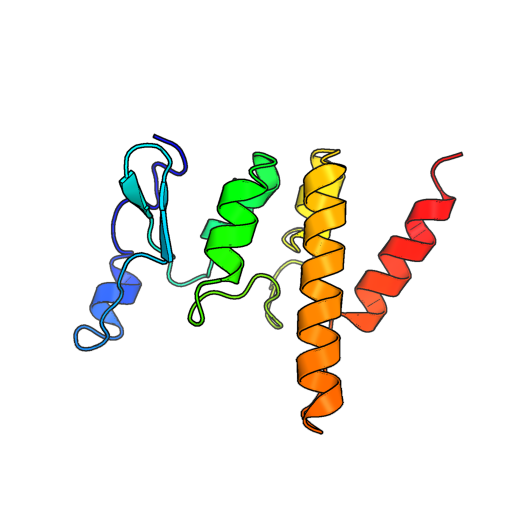9.013 -2.801 0.971 1.00 88.44 97 ILE A CA 1
ATOM 775 C C . ILE A 1 97 ? 9.929 -2.140 -0.062 1.00 88.44 97 ILE A C 1
ATOM 777 O O . ILE A 1 97 ? 10.386 -2.796 -0.994 1.00 88.44 97 ILE A O 1
ATOM 781 N N . TYR A 1 98 ? 10.278 -0.866 0.146 1.00 85.25 98 TYR A N 1
ATOM 782 C CA . TYR A 1 98 ? 11.158 -0.128 -0.759 1.00 85.25 98 TYR A CA 1
ATOM 783 C C . TYR A 1 98 ? 12.519 -0.816 -0.921 1.00 85.25 98 TYR A C 1
ATOM 785 O O . TYR A 1 98 ? 13.023 -0.957 -2.034 1.00 85.25 98 TYR A O 1
ATOM 793 N N . LEU A 1 99 ? 13.121 -1.262 0.187 1.00 82.69 99 LEU A N 1
ATOM 794 C CA . LEU A 1 99 ? 14.399 -1.971 0.160 1.00 82.69 99 LEU A CA 1
ATOM 795 C C . LEU A 1 99 ? 14.288 -3.319 -0.559 1.00 82.69 99 LEU A C 1
ATOM 797 O O . LEU A 1 99 ? 15.183 -3.658 -1.331 1.00 82.69 99 LEU A O 1
ATOM 801 N N . ALA A 1 100 ? 13.213 -4.074 -0.331 1.00 82.25 100 ALA A N 1
ATOM 802 C CA . ALA A 1 100 ? 12.985 -5.352 -0.996 1.00 82.25 100 ALA A CA 1
ATOM 803 C C . ALA A 1 100 ? 12.851 -5.178 -2.519 1.00 82.25 100 ALA A C 1
ATOM 805 O O . ALA A 1 100 ? 13.564 -5.840 -3.276 1.00 82.25 100 ALA A O 1
ATOM 806 N N . ASP A 1 101 ? 12.021 -4.233 -2.962 1.00 79.44 101 ASP A N 1
ATOM 807 C CA . ASP A 1 101 ? 11.811 -3.927 -4.381 1.00 79.44 101 ASP A CA 1
ATOM 808 C C . ASP A 1 101 ? 13.092 -3.381 -5.039 1.00 79.44 101 ASP A C 1
ATOM 810 O O . ASP A 1 101 ? 13.450 -3.752 -6.163 1.00 79.44 101 ASP A O 1
ATOM 814 N N . TYR A 1 102 ? 13.845 -2.539 -4.324 1.00 72.75 102 TYR A N 1
ATOM 815 C CA . TYR A 1 102 ? 15.135 -2.035 -4.789 1.00 72.75 102 TYR A CA 1
ATOM 816 C C . TYR A 1 102 ? 16.168 -3.156 -4.964 1.00 72.75 102 TYR A C 1
ATOM 818 O O . TYR A 1 102 ? 16.878 -3.197 -5.965 1.00 72.75 102 TYR A O 1
ATOM 826 N N . LEU A 1 103 ? 16.258 -4.091 -4.017 1.00 71.62 103 LEU A N 1
ATOM 827 C CA . LEU A 1 103 ? 17.190 -5.217 -4.113 1.00 71.62 103 LEU A CA 1
ATOM 828 C C . LEU A 1 103 ? 16.803 -6.184 -5.242 1.00 71.62 103 LEU A C 1
ATOM 830 O O . LEU A 1 103 ? 17.685 -6.691 -5.938 1.00 71.62 103 LEU A O 1
ATOM 834 N N . LEU A 1 104 ? 15.503 -6.400 -5.463 1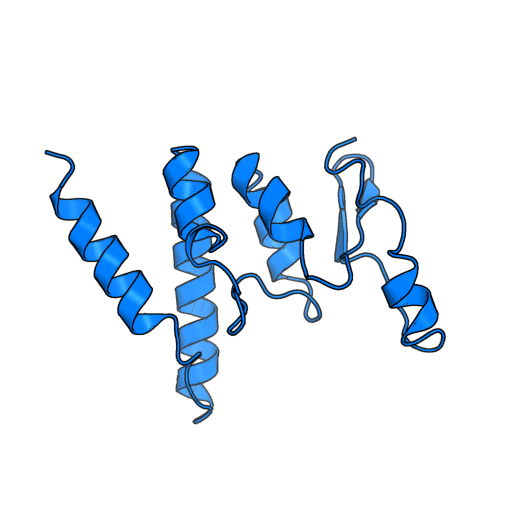.00 66.12 104 LEU A N 1
ATOM 835 C CA . LEU A 1 104 ? 14.985 -7.207 -6.572 1.00 66.12 104 LEU A CA 1
ATOM 836 C C . LEU A 1 104 ? 15.337 -6.601 -7.941 1.00 66.12 104 LEU A C 1
ATOM 838 O O . LEU A 1 104 ? 15.780 -7.311 -8.848 1.00 66.12 104 LEU A O 1
ATOM 842 N N . THR A 1 105 ? 15.190 -5.284 -8.088 1.00 62.41 105 THR A N 1
ATOM 843 C CA . THR A 1 105 ? 15.524 -4.568 -9.332 1.00 62.41 105 THR A CA 1
ATOM 844 C C . THR A 1 105 ? 17.039 -4.448 -9.541 1.00 62.41 105 THR A C 1
ATOM 846 O O . THR A 1 105 ? 17.535 -4.718 -10.634 1.00 62.41 105 THR A O 1
ATOM 849 N N . ALA A 1 106 ? 17.809 -4.167 -8.485 1.00 55.56 106 ALA A N 1
ATOM 850 C CA . ALA A 1 106 ? 19.270 -4.087 -8.546 1.00 55.56 106 ALA A CA 1
ATOM 851 C C . ALA A 1 106 ? 19.941 -5.432 -8.889 1.00 55.56 106 ALA A C 1
ATOM 853 O O . ALA A 1 106 ? 20.954 -5.456 -9.588 1.00 55.56 106 ALA A O 1
ATOM 854 N N . GLY A 1 107 ? 19.380 -6.558 -8.433 1.00 53.00 107 GLY A N 1
ATOM 855 C CA . GLY A 1 107 ? 19.903 -7.897 -8.725 1.00 53.00 107 GLY A CA 1
ATOM 856 C C . GLY A 1 107 ? 19.638 -8.390 -10.153 1.00 53.00 107 GLY A C 1
ATOM 857 O O . GLY A 1 107 ? 20.314 -9.307 -10.615 1.00 53.00 107 GLY A O 1
ATOM 858 N N . THR A 1 108 ? 18.686 -7.785 -10.869 1.00 50.75 108 THR A N 1
ATOM 859 C CA . THR A 1 108 ? 18.263 -8.222 -12.213 1.00 50.75 108 THR A CA 1
ATOM 860 C C . THR A 1 108 ? 18.880 -7.406 -13.355 1.00 50.75 108 THR A C 1
ATOM 862 O O . THR A 1 108 ? 18.563 -7.648 -14.517 1.00 50.75 108 THR A O 1
ATOM 865 N N . GLY A 1 109 ? 19.781 -6.456 -13.068 1.00 48.41 109 GLY A N 1
ATOM 866 C CA . GLY A 1 109 ? 20.372 -5.572 -14.087 1.00 48.41 109 GLY A CA 1
ATOM 867 C C . GLY A 1 109 ? 19.361 -4.621 -14.745 1.00 48.41 109 GLY A C 1
ATOM 868 O O . GLY A 1 109 ? 19.710 -3.902 -15.682 1.00 48.41 109 GLY A O 1
ATOM 869 N N . GLY A 1 110 ? 18.116 -4.613 -14.258 1.00 44.66 110 GLY A N 1
ATOM 870 C CA . GLY A 1 110 ? 17.082 -3.668 -14.640 1.00 44.66 110 GLY A CA 1
ATOM 871 C C . GLY A 1 110 ? 17.332 -2.326 -13.968 1.00 44.66 110 GLY A C 1
ATOM 872 O O . GLY A 1 110 ? 17.820 -2.260 -12.842 1.00 44.66 110 GLY A O 1
ATOM 873 N N . HIS A 1 111 ? 17.020 -1.248 -14.684 1.00 46.19 111 HIS A N 1
ATOM 874 C CA . HIS A 1 111 ? 16.920 0.104 -14.141 1.00 46.19 111 HIS A CA 1
ATOM 875 C C . HIS A 1 111 ? 16.268 0.041 -12.742 1.00 46.19 111 HIS A C 1
ATOM 877 O O . HIS A 1 111 ? 15.124 -0.392 -12.623 1.00 46.19 111 HIS A O 1
ATOM 883 N N . ALA A 1 112 ? 16.999 0.430 -11.687 1.00 49.53 112 ALA A N 1
ATOM 884 C CA . ALA A 1 112 ? 16.385 0.728 -10.392 1.00 49.53 112 ALA A CA 1
ATOM 885 C C . ALA A 1 112 ? 15.208 1.690 -10.631 1.00 49.53 112 ALA A C 1
ATOM 887 O O . ALA A 1 112 ? 15.313 2.478 -11.565 1.00 49.53 112 ALA A O 1
ATOM 888 N N . PRO A 1 113 ? 14.122 1.686 -9.843 1.00 51.97 113 PRO A N 1
ATOM 889 C CA . PRO A 1 113 ? 13.060 2.676 -10.013 1.00 51.97 113 PRO A CA 1
ATOM 890 C C . PRO A 1 113 ? 13.678 4.081 -9.907 1.00 51.97 113 PRO A C 1
ATOM 892 O O . PRO A 1 113 ? 14.078 4.529 -8.823 1.00 51.97 113 PRO A O 1
ATOM 895 N N . HIS A 1 114 ? 13.862 4.745 -11.055 1.00 44.19 114 HIS A N 1
ATOM 896 C CA . HIS A 1 114 ? 14.578 6.018 -11.181 1.00 44.19 114 HIS A CA 1
ATOM 897 C C . HIS A 1 114 ? 13.671 7.123 -10.666 1.00 44.19 114 HIS A C 1
ATOM 899 O O . HIS A 1 114 ? 13.003 7.828 -11.406 1.00 44.19 114 HIS A O 1
ATOM 905 N N . GLY A 1 115 ? 13.625 7.222 -9.345 1.00 45.59 115 GLY A N 1
ATOM 906 C CA . GLY A 1 115 ? 12.801 8.174 -8.609 1.00 45.59 115 GLY A CA 1
ATOM 907 C C . GLY A 1 115 ? 12.933 8.015 -7.096 1.00 45.59 115 GLY A C 1
ATOM 908 O O . GLY A 1 115 ? 12.809 8.993 -6.362 1.00 45.59 115 GLY A O 1
ATOM 909 N N . GLY A 1 116 ? 13.285 6.816 -6.615 1.00 45.03 116 GLY A N 1
ATOM 910 C CA . GLY A 1 116 ? 13.357 6.526 -5.182 1.00 45.03 116 GLY A CA 1
ATOM 911 C C . GLY A 1 116 ? 14.610 7.050 -4.465 1.00 45.03 116 GLY A C 1
ATOM 912 O O . GLY A 1 116 ? 14.530 7.489 -3.319 1.00 45.03 116 GLY A O 1
ATOM 913 N N . PHE A 1 117 ? 15.768 7.087 -5.134 1.00 46.25 117 PHE A N 1
ATOM 914 C CA . PHE A 1 117 ? 17.035 7.533 -4.527 1.00 46.25 117 PHE A CA 1
ATOM 915 C C . PHE A 1 117 ? 17.029 8.983 -4.001 1.00 46.25 117 PHE A C 1
ATOM 917 O O . PHE A 1 117 ? 17.434 9.200 -2.853 1.00 46.25 117 PHE A O 1
ATOM 924 N N . PRO A 1 118 ? 16.570 9.995 -4.767 1.00 50.53 118 PRO A N 1
ATOM 925 C CA . PRO A 1 118 ? 16.527 11.365 -4.263 1.00 50.53 118 PRO A CA 1
ATOM 926 C C . PRO A 1 118 ? 15.441 11.574 -3.198 1.00 50.53 118 PRO A C 1
ATOM 928 O O . PRO A 1 118 ? 15.580 12.484 -2.383 1.00 50.53 118 PRO A O 1
ATOM 931 N N . LEU A 1 119 ? 14.389 10.747 -3.156 1.00 50.50 119 LEU A N 1
ATOM 932 C CA . LEU A 1 119 ? 13.352 10.829 -2.125 1.00 50.50 119 LEU A CA 1
ATOM 933 C C . LEU A 1 119 ? 13.815 10.184 -0.816 1.00 50.50 119 LEU A C 1
ATOM 935 O O . LEU A 1 119 ? 13.764 10.851 0.212 1.00 50.50 119 LEU A O 1
ATOM 939 N N . LEU A 1 120 ? 14.370 8.968 -0.839 1.00 51.38 120 LEU A N 1
ATOM 940 C CA . LEU A 1 120 ? 14.905 8.316 0.365 1.00 51.38 120 LEU A CA 1
ATOM 941 C C . LEU A 1 120 ? 16.038 9.136 1.005 1.00 51.38 120 LEU A C 1
ATOM 943 O O . LEU A 1 120 ? 16.106 9.259 2.225 1.00 51.38 120 LEU A O 1
ATOM 947 N N . SER A 1 121 ? 16.894 9.758 0.182 1.00 49.84 121 SER A N 1
ATOM 948 C CA . SER A 1 121 ? 17.923 10.691 0.654 1.00 49.84 121 SER A CA 1
ATOM 949 C C . SER A 1 121 ? 17.309 11.932 1.316 1.00 49.84 121 SER A C 1
ATOM 951 O O . SER A 1 121 ? 17.752 12.317 2.398 1.00 49.84 121 SER A O 1
ATOM 953 N N . LYS A 1 122 ? 16.246 12.522 0.750 1.00 51.12 122 LYS A N 1
ATOM 954 C CA . LYS A 1 122 ? 15.506 13.629 1.387 1.00 51.12 122 LYS A CA 1
ATOM 955 C C . LYS A 1 122 ? 14.818 13.206 2.691 1.00 51.12 122 LYS A C 1
ATOM 957 O O . LYS A 1 122 ? 14.867 13.971 3.647 1.00 51.12 122 LYS A O 1
ATOM 962 N N . TYR A 1 123 ? 14.257 11.997 2.763 1.00 49.53 123 TYR A N 1
ATOM 963 C CA . TYR A 1 123 ? 13.657 11.436 3.982 1.00 49.53 123 TYR A CA 1
ATOM 964 C C . TYR A 1 123 ? 14.679 11.222 5.096 1.00 49.53 123 TYR A C 1
ATOM 966 O O . TYR A 1 123 ? 14.485 11.702 6.210 1.00 49.53 123 TYR A O 1
ATOM 974 N N . LEU A 1 124 ? 15.807 10.580 4.787 1.00 51.56 124 LEU A N 1
ATOM 975 C CA . LEU A 1 124 ? 16.893 10.373 5.749 1.00 51.56 124 LEU A CA 1
ATOM 976 C C . LEU A 1 124 ? 17.518 11.701 6.207 1.00 51.56 124 LEU A C 1
ATOM 978 O O . LEU A 1 124 ? 17.945 11.812 7.352 1.00 51.56 124 LEU A O 1
ATOM 982 N N . THR A 1 125 ? 17.525 12.728 5.350 1.00 46.03 125 THR A N 1
ATOM 983 C CA . THR A 1 125 ? 17.987 14.077 5.725 1.00 46.03 125 THR A CA 1
ATOM 984 C C . THR A 1 125 ? 16.950 14.819 6.582 1.00 46.03 125 THR A C 1
ATOM 986 O O . THR A 1 125 ? 17.324 15.535 7.507 1.00 46.03 125 THR A O 1
ATOM 989 N N . ALA A 1 126 ? 15.649 14.624 6.338 1.00 44.53 126 ALA A N 1
ATOM 990 C CA . ALA A 1 126 ? 14.571 15.204 7.146 1.00 44.53 126 ALA A CA 1
ATOM 991 C C . ALA A 1 126 ? 14.491 14.598 8.561 1.00 44.53 126 ALA A C 1
ATOM 993 O O . ALA A 1 126 ? 14.093 15.290 9.497 1.00 44.53 126 ALA A O 1
ATOM 994 N N . GLN A 1 127 ? 14.949 13.354 8.749 1.00 44.78 127 GLN A N 1
ATOM 995 C CA . GLN A 1 127 ? 15.079 12.722 10.069 1.00 44.78 127 GLN A CA 1
ATOM 996 C C . GLN A 1 127 ? 16.040 13.486 11.012 1.00 44.78 127 GLN A C 1
ATOM 998 O O . GLN A 1 127 ? 15.930 13.353 12.226 1.00 44.78 127 GLN A O 1
ATOM 1003 N N . TYR A 1 128 ? 16.941 14.332 10.486 1.00 39.78 128 TYR A N 1
ATOM 1004 C CA . TYR A 1 128 ? 17.826 15.194 11.287 1.00 39.78 128 TYR A CA 1
ATOM 1005 C C . TYR A 1 128 ? 17.187 16.520 11.745 1.00 39.78 128 TYR A C 1
ATOM 1007 O O . TYR A 1 128 ? 17.830 17.268 12.479 1.00 39.78 128 TYR A O 1
ATOM 1015 N N . PHE A 1 129 ? 15.941 16.817 11.355 1.00 38.50 129 PHE A N 1
ATOM 1016 C CA . PHE A 1 129 ? 15.213 18.028 11.771 1.00 38.50 129 PHE A CA 1
ATOM 1017 C C . PHE A 1 129 ? 14.191 17.801 12.895 1.00 38.50 129 PHE A C 1
ATOM 1019 O O . PHE A 1 129 ? 13.492 18.736 13.278 1.00 38.50 129 PHE A O 1
ATOM 1026 N N . ILE A 1 130 ? 14.132 16.591 13.456 1.00 39.44 130 ILE A N 1
ATOM 1027 C CA . ILE A 1 130 ? 13.407 16.311 14.700 1.00 39.44 130 ILE A CA 1
ATOM 1028 C C . ILE A 1 130 ? 14.453 16.080 15.804 1.00 39.44 130 ILE A C 1
ATOM 1030 O O . ILE A 1 130 ? 14.801 14.945 16.121 1.00 39.44 130 ILE A O 1
ATOM 1034 N N . ASN A 1 131 ? 15.002 17.178 16.332 1.00 34.19 131 ASN A N 1
ATOM 1035 C CA . ASN A 1 131 ? 15.579 17.272 17.678 1.00 34.19 131 ASN A CA 1
ATOM 1036 C C . ASN A 1 131 ? 14.866 18.405 18.411 1.00 34.19 131 ASN A C 1
ATOM 1038 O O . ASN A 1 131 ? 14.750 19.491 17.797 1.00 34.19 131 ASN A O 1
#

Foldseek 3Di:
DQPPVFLDAAVVVCVVCVPDPQFALAADPVRRGGGAYPVRCPLLSCLLVLVLVVVVSNLPRPVHDLDDLPPVDPCSRSCNSNVVNVNPNSNVSVVVSLVVQQVVCVVVVHDRSVPVVVVVVVVVVVVVVPD